Protein AF-Q8K3I0-F1 (afdb_monomer)

Foldseek 3Di:
DPDPVVVVVVVVVVVVVVVVPPVVVPPPPQPQPPQWDADVVQLEIENAQSQDQAADPSRDPSRPYYHHYNHNHDDHDPPRND

Organism: Mus musculus (NCBI:txid10090)

Mean predicted aligned error: 11.9 Å

pLDDT: mean 83.35, std 15.95, range [43.0, 98.06]

Radius of gyration: 22.84 Å; Cα contacts (8 Å, |Δi|>4): 81; chains: 1; bounding box: 68×37×36 Å

Sequence (82 aa):
MERPQSSIWVFMLLLFMVLLQSPAWHVAAQRCPQTCVCDNSRRHVTCRHQNLTEVPNTIPELTQRLDLQGNILKVLPAAAFQ

Secondary structure (DSSP, 8-state):
---THHHHHHHHHHHHHHHH--GGGGS------TTSEEETTTTEEE-TTS--SS--TT--TT-SEEE-TT-------TTTT-

Structure (mmCIF, N/CA/C/O backbone):
data_AF-Q8K3I0-F1
#
_entry.id   AF-Q8K3I0-F1
#
loop_
_atom_site.group_PDB
_atom_site.id
_atom_site.type_symbol
_atom_site.label_atom_id
_atom_site.label_alt_id
_atom_site.label_comp_id
_atom_site.label_asym_id
_atom_site.label_entity_id
_atom_site.label_seq_id
_atom_site.pdbx_PDB_ins_code
_atom_site.Cartn_x
_atom_site.Cartn_y
_atom_site.Cartn_z
_atom_site.occupancy
_atom_site.B_iso_or_equiv
_atom_site.auth_seq_id
_atom_site.auth_comp_id
_atom_site.auth_asym_id
_atom_site.auth_atom_id
_atom_site.pdbx_PDB_model_num
ATOM 1 N N . MET A 1 1 ? 54.451 23.542 -18.806 1.00 4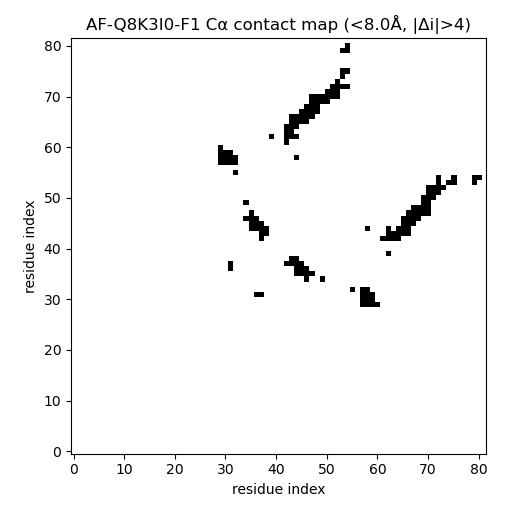3.00 1 MET A N 1
ATOM 2 C CA . MET A 1 1 ? 53.541 23.856 -19.932 1.00 43.00 1 MET A CA 1
ATOM 3 C C . MET A 1 1 ? 52.504 22.735 -19.975 1.00 43.00 1 MET A C 1
ATOM 5 O O . MET A 1 1 ? 52.660 21.773 -20.716 1.00 43.00 1 MET A O 1
ATOM 9 N N . GLU A 1 2 ? 51.510 22.791 -19.089 1.00 52.22 2 GLU A N 1
ATOM 10 C CA . GLU A 1 2 ? 50.498 21.736 -18.934 1.00 52.22 2 GLU A CA 1
ATOM 11 C C . GLU A 1 2 ? 49.521 21.827 -20.118 1.00 52.22 2 GLU A C 1
ATOM 13 O O . GLU A 1 2 ? 48.925 22.880 -20.347 1.00 52.22 2 GLU A O 1
ATOM 18 N N . ARG A 1 3 ? 49.405 20.774 -20.939 1.00 54.44 3 ARG A N 1
ATOM 19 C CA . ARG A 1 3 ? 48.590 20.825 -22.166 1.00 54.44 3 ARG A CA 1
ATOM 20 C C . ARG A 1 3 ? 47.100 21.057 -21.839 1.00 54.44 3 ARG A C 1
ATOM 22 O O . ARG A 1 3 ? 46.495 20.204 -21.188 1.00 54.44 3 ARG A O 1
ATOM 29 N N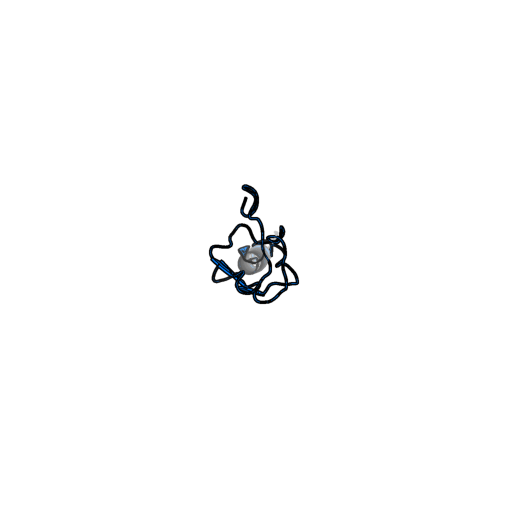 . PRO A 1 4 ? 46.452 22.091 -22.410 1.00 54.66 4 PRO A N 1
ATOM 30 C CA . PRO A 1 4 ? 45.037 22.399 -22.165 1.00 54.66 4 PRO A CA 1
ATOM 31 C C . PRO A 1 4 ? 44.051 21.398 -22.807 1.00 54.66 4 PRO A C 1
ATOM 33 O O . PRO A 1 4 ? 42.866 21.417 -22.490 1.00 54.66 4 PRO A O 1
ATOM 36 N N . GLN A 1 5 ? 44.517 20.488 -23.676 1.00 57.12 5 GLN A N 1
ATOM 37 C CA . GLN A 1 5 ? 43.668 19.489 -24.349 1.00 57.12 5 GLN A CA 1
ATOM 38 C C . GLN A 1 5 ? 43.208 18.328 -23.455 1.00 57.12 5 GLN A C 1
ATOM 40 O O . GLN A 1 5 ? 42.143 17.767 -23.709 1.00 57.12 5 GLN A O 1
ATOM 45 N N . SER A 1 6 ? 43.978 17.982 -22.415 1.00 59.66 6 SER A N 1
ATOM 46 C CA . SER A 1 6 ? 43.606 16.910 -21.475 1.00 59.66 6 SER A CA 1
ATOM 47 C C . SER A 1 6 ? 42.322 17.269 -20.721 1.00 59.66 6 SER A C 1
ATOM 49 O O . SER A 1 6 ? 41.423 16.448 -20.561 1.00 59.66 6 SER A O 1
ATOM 51 N N . SER A 1 7 ? 42.189 18.550 -20.363 1.00 66.06 7 SER A N 1
ATOM 52 C CA . SER A 1 7 ? 41.057 19.060 -19.593 1.00 66.06 7 SER A CA 1
ATOM 53 C C . SER A 1 7 ? 39.729 18.941 -20.344 1.00 66.06 7 SER A C 1
ATOM 55 O O . SER A 1 7 ? 38.737 18.550 -19.746 1.00 66.06 7 SER A O 1
ATOM 57 N N . ILE A 1 8 ? 39.699 19.189 -21.662 1.00 78.31 8 ILE A N 1
ATOM 58 C CA . ILE A 1 8 ? 38.454 19.155 -22.456 1.00 78.31 8 ILE A CA 1
ATOM 59 C C . ILE A 1 8 ? 37.900 17.732 -22.556 1.00 78.31 8 ILE A C 1
ATOM 61 O O . ILE A 1 8 ? 36.708 17.523 -22.362 1.00 78.31 8 ILE A O 1
ATOM 65 N N . TRP A 1 9 ? 38.757 16.746 -22.828 1.00 76.12 9 TRP A N 1
ATOM 66 C CA . TRP A 1 9 ? 38.345 15.342 -22.899 1.00 76.12 9 TRP A CA 1
ATOM 67 C C . TRP A 1 9 ? 37.860 14.832 -21.545 1.00 76.12 9 TRP A C 1
ATOM 69 O O . TRP A 1 9 ? 36.836 14.156 -21.472 1.00 76.12 9 TRP A O 1
ATOM 79 N N . VAL A 1 10 ? 38.551 15.219 -20.470 1.00 83.50 10 VAL A N 1
ATOM 80 C CA . VAL A 1 10 ? 38.130 14.924 -19.098 1.00 83.50 10 VAL A CA 1
ATOM 81 C C . VAL A 1 10 ? 36.786 15.591 -18.793 1.00 83.50 10 VAL A C 1
ATOM 83 O O . VAL A 1 10 ? 35.891 14.924 -18.288 1.00 83.50 10 VAL A O 1
ATOM 86 N N . PHE A 1 11 ? 36.585 16.855 -19.174 1.00 83.12 11 PHE A N 1
ATOM 87 C CA . PHE A 1 11 ? 35.309 17.556 -19.011 1.00 83.12 11 PHE A CA 1
ATOM 88 C C . PHE A 1 11 ? 34.172 16.903 -19.800 1.00 83.12 11 PHE A C 1
ATOM 90 O O . PHE A 1 11 ? 33.081 16.760 -19.262 1.00 83.12 11 PHE A O 1
ATOM 97 N N . MET A 1 12 ? 34.413 16.464 -21.038 1.00 83.31 12 MET A N 1
ATOM 98 C CA . MET A 1 12 ? 33.404 15.782 -21.858 1.00 83.31 12 MET A CA 1
ATOM 99 C C . MET A 1 12 ? 33.028 14.413 -21.282 1.00 83.31 12 MET A C 1
ATOM 101 O O . MET A 1 12 ? 31.848 14.069 -21.238 1.00 83.31 12 MET A O 1
ATOM 105 N N . LEU A 1 13 ? 34.012 13.658 -20.783 1.00 84.50 13 LEU A N 1
ATOM 106 C CA . LEU A 1 13 ? 33.780 12.392 -20.084 1.00 84.50 13 LEU A CA 1
ATOM 107 C C . LEU A 1 13 ? 33.008 12.604 -18.775 1.00 84.50 13 LEU A C 1
ATOM 109 O O . LEU A 1 13 ? 32.068 11.863 -18.494 1.00 84.50 13 LEU A O 1
ATOM 113 N N . LEU A 1 14 ? 33.351 13.637 -18.002 1.00 82.31 14 LEU A N 1
ATOM 114 C CA . LEU A 1 14 ? 32.637 14.003 -16.777 1.00 82.31 14 LEU A CA 1
ATOM 115 C C . LEU A 1 14 ? 31.194 14.435 -17.070 1.00 82.31 14 LEU A C 1
ATOM 117 O O . LEU A 1 14 ? 30.277 13.982 -16.391 1.00 82.31 14 LEU A O 1
ATOM 121 N N . LEU A 1 15 ? 30.972 15.248 -18.107 1.00 81.81 15 LEU A N 1
ATOM 122 C CA . LEU A 1 15 ? 29.640 15.708 -18.504 1.00 81.81 15 LEU A CA 1
ATOM 123 C C . LEU A 1 15 ? 28.758 14.536 -18.966 1.00 81.81 15 LEU A C 1
ATOM 125 O O . LEU A 1 15 ? 27.597 14.447 -18.578 1.00 81.81 15 LEU A O 1
ATOM 129 N N . PHE A 1 16 ? 29.320 13.595 -19.731 1.00 79.62 16 PHE A N 1
ATOM 130 C CA . PHE A 1 16 ? 28.636 12.371 -20.157 1.00 79.62 16 PHE A CA 1
ATOM 131 C C . PHE A 1 16 ? 28.268 11.460 -18.973 1.00 79.62 16 PHE A C 1
ATOM 133 O O . PHE A 1 16 ? 27.143 10.967 -18.901 1.00 79.62 16 PHE A O 1
ATOM 140 N N . MET A 1 17 ? 29.172 11.296 -18.001 1.00 78.75 17 MET A N 1
ATOM 141 C CA . MET A 1 17 ? 28.905 10.533 -16.776 1.00 78.75 17 MET A CA 1
ATOM 142 C C . MET A 1 17 ? 27.824 11.182 -15.906 1.00 78.75 17 MET A C 1
ATOM 144 O O . MET A 1 17 ? 27.052 10.463 -15.281 1.00 78.75 17 MET A O 1
ATOM 148 N N . VAL A 1 18 ? 27.737 12.516 -15.868 1.00 75.31 18 VAL A N 1
ATOM 149 C CA . VAL A 1 18 ? 26.665 13.244 -15.163 1.00 75.31 18 VAL A CA 1
ATOM 150 C C . VAL A 1 18 ? 25.323 13.099 -15.887 1.00 75.31 18 VAL A C 1
ATOM 152 O O . VAL A 1 18 ? 24.299 12.906 -15.239 1.00 75.31 18 VAL A O 1
ATOM 155 N N . LEU A 1 19 ? 25.313 13.122 -17.223 1.00 69.81 19 LEU A N 1
ATOM 156 C CA . LEU A 1 19 ? 24.096 12.938 -18.024 1.00 69.81 19 LEU A CA 1
ATOM 157 C C . LEU A 1 19 ? 23.517 11.515 -17.921 1.00 69.81 19 LEU A C 1
ATOM 159 O O . LEU A 1 19 ? 22.302 11.350 -18.008 1.00 69.81 19 LEU A O 1
ATOM 163 N N . LEU A 1 20 ? 24.360 10.497 -17.703 1.00 65.00 20 LEU A N 1
ATOM 164 C CA . LEU A 1 20 ? 23.927 9.106 -17.503 1.00 65.00 20 LEU A CA 1
ATOM 165 C C . LEU A 1 20 ? 23.424 8.823 -16.072 1.00 65.00 20 LEU A C 1
ATOM 167 O O . LEU A 1 20 ? 22.761 7.816 -15.833 1.00 65.00 20 LEU A O 1
ATOM 171 N N . GLN A 1 21 ? 23.697 9.714 -15.117 1.00 65.44 21 GLN A N 1
ATOM 172 C CA . GLN A 1 21 ? 23.218 9.631 -13.735 1.00 65.44 21 GLN A CA 1
ATOM 173 C C . GLN A 1 21 ? 21.807 10.214 -13.603 1.00 65.44 21 GLN A C 1
ATOM 175 O O . GLN A 1 21 ? 21.570 11.100 -12.784 1.00 65.44 21 GLN A O 1
ATOM 180 N N . SER A 1 22 ? 20.846 9.744 -14.406 1.00 59.34 22 SER A N 1
ATOM 181 C CA . SER A 1 22 ? 19.451 10.146 -14.219 1.00 59.34 22 SER A CA 1
ATOM 182 C C . SER A 1 22 ? 19.030 9.817 -12.775 1.00 59.34 22 SER A C 1
ATOM 184 O O . SER A 1 22 ? 18.965 8.632 -12.432 1.00 59.34 22 SER A O 1
ATOM 186 N N . PRO A 1 23 ? 18.689 10.802 -11.920 1.00 55.41 23 PRO A N 1
ATOM 187 C CA . PRO A 1 23 ? 18.297 10.535 -10.533 1.00 55.41 23 PRO A CA 1
ATOM 188 C C . PRO A 1 23 ? 16.922 9.848 -10.437 1.00 55.41 23 PRO A C 1
ATOM 190 O O . PRO A 1 23 ? 16.432 9.564 -9.347 1.00 55.41 23 PRO A O 1
ATOM 193 N N . ALA A 1 24 ? 16.298 9.537 -11.579 1.00 54.81 24 ALA A N 1
ATOM 194 C CA . ALA A 1 24 ? 14.986 8.914 -11.679 1.00 54.81 24 ALA A CA 1
ATOM 195 C C . ALA A 1 24 ? 14.926 7.481 -11.119 1.00 54.81 24 ALA A C 1
ATOM 197 O O . ALA A 1 24 ? 13.833 6.967 -10.901 1.00 54.81 24 ALA A O 1
ATOM 198 N N . TRP A 1 25 ? 16.065 6.829 -10.863 1.00 47.19 25 TRP A N 1
ATOM 199 C CA . TRP A 1 25 ? 16.089 5.485 -10.268 1.00 47.19 25 TRP A CA 1
ATOM 200 C C . TRP A 1 25 ? 16.052 5.488 -8.738 1.00 47.19 25 TRP A C 1
ATOM 202 O O . TRP A 1 25 ? 15.886 4.434 -8.129 1.00 47.19 25 TRP A O 1
ATOM 212 N N . HIS A 1 26 ? 16.140 6.664 -8.111 1.00 47.22 26 HIS A N 1
ATOM 213 C CA . HIS A 1 26 ? 15.949 6.827 -6.672 1.00 47.22 26 HIS A CA 1
ATOM 214 C C . HIS A 1 26 ? 14.539 7.299 -6.310 1.00 47.22 26 HIS A C 1
ATOM 216 O O . HIS A 1 26 ? 14.330 7.848 -5.230 1.00 47.22 26 HIS A O 1
ATOM 222 N N . VAL A 1 27 ? 13.531 7.024 -7.148 1.00 54.44 27 VAL A N 1
ATOM 223 C CA . VAL A 1 27 ? 12.209 6.779 -6.567 1.00 54.44 27 VAL A CA 1
ATOM 224 C C . VAL A 1 27 ? 12.386 5.479 -5.807 1.00 54.44 27 VAL A C 1
ATOM 226 O O . VAL A 1 27 ? 12.413 4.415 -6.421 1.00 54.44 27 VAL A O 1
ATOM 229 N N . ALA A 1 28 ? 12.647 5.581 -4.500 1.00 54.28 28 ALA A N 1
ATOM 230 C CA . ALA A 1 28 ? 12.716 4.440 -3.609 1.00 54.28 28 ALA A CA 1
ATOM 231 C C . ALA A 1 28 ? 11.587 3.500 -4.019 1.00 54.28 28 ALA A C 1
ATOM 233 O O . ALA A 1 28 ? 10.420 3.889 -3.969 1.00 54.28 28 ALA A O 1
ATOM 234 N N . ALA A 1 29 ? 11.938 2.318 -4.525 1.00 56.16 29 ALA A N 1
ATOM 235 C CA . ALA A 1 29 ? 10.969 1.271 -4.759 1.00 56.16 29 ALA A CA 1
ATOM 236 C C . ALA A 1 29 ? 10.427 0.926 -3.373 1.00 56.16 29 ALA A C 1
ATOM 238 O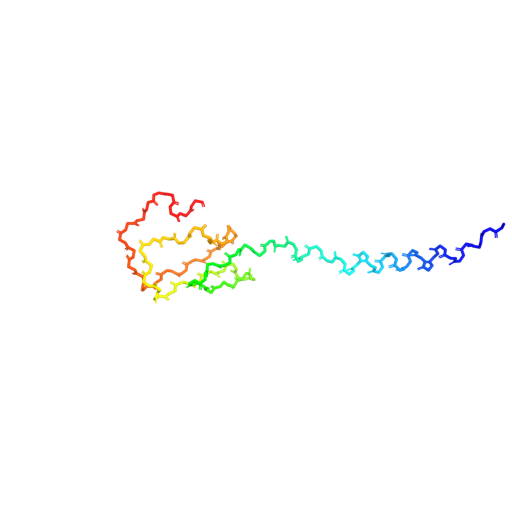 O . ALA A 1 29 ? 10.983 0.085 -2.667 1.00 56.16 29 ALA A O 1
ATOM 239 N N . GLN A 1 30 ? 9.416 1.674 -2.925 1.00 62.00 30 GLN A N 1
ATOM 240 C CA . GLN A 1 30 ? 8.671 1.350 -1.730 1.00 62.00 30 GLN A CA 1
ATOM 241 C C . GLN A 1 30 ? 8.203 -0.073 -1.958 1.00 62.00 30 GLN A C 1
ATOM 243 O O . GLN A 1 30 ? 7.631 -0.389 -3.006 1.00 62.00 30 GLN A O 1
ATOM 248 N N . ARG A 1 31 ? 8.641 -0.959 -1.062 1.00 80.50 31 ARG A N 1
ATOM 249 C CA . ARG A 1 31 ? 8.529 -2.397 -1.269 1.00 80.50 31 ARG A CA 1
ATOM 250 C C . ARG A 1 31 ? 7.055 -2.716 -1.442 1.00 80.50 31 ARG A C 1
ATOM 252 O O . ARG A 1 31 ? 6.305 -2.606 -0.486 1.00 80.50 31 ARG A O 1
ATOM 259 N N . CYS A 1 32 ? 6.671 -3.103 -2.656 1.00 90.25 32 CYS A N 1
ATOM 260 C CA . CYS A 1 32 ? 5.327 -3.587 -2.919 1.00 90.25 32 CYS A CA 1
ATOM 261 C C . CYS A 1 32 ? 5.048 -4.771 -1.975 1.00 90.25 32 CYS A C 1
ATOM 263 O O . CYS A 1 32 ? 5.912 -5.656 -1.866 1.00 90.25 32 CYS A O 1
ATOM 265 N N . PRO A 1 33 ? 3.891 -4.813 -1.291 1.00 92.38 33 PRO A N 1
ATOM 266 C CA . PRO A 1 33 ? 3.536 -5.960 -0.468 1.00 92.38 33 PRO A CA 1
ATOM 267 C C . PRO A 1 33 ? 3.580 -7.240 -1.311 1.00 92.38 33 PRO A C 1
ATOM 269 O O . PRO A 1 33 ? 3.129 -7.241 -2.453 1.00 92.38 33 PRO A O 1
ATOM 272 N N . GLN A 1 34 ? 4.095 -8.343 -0.759 1.00 91.06 34 GLN A N 1
ATOM 273 C CA . GLN A 1 34 ? 4.266 -9.603 -1.507 1.00 91.06 34 GLN A CA 1
ATOM 274 C C . GLN A 1 34 ? 2.945 -10.174 -2.044 1.00 91.06 34 GLN A C 1
ATOM 276 O O . GLN A 1 34 ? 2.926 -10.844 -3.070 1.00 91.06 34 GLN A O 1
ATOM 281 N N . THR A 1 35 ? 1.839 -9.894 -1.358 1.00 92.69 35 THR A N 1
ATOM 282 C CA . THR A 1 35 ? 0.485 -10.310 -1.744 1.00 92.69 35 THR A CA 1
ATOM 283 C C . THR A 1 35 ? -0.143 -9.389 -2.793 1.00 92.69 35 THR A C 1
ATOM 285 O O . THR A 1 35 ? -1.295 -9.580 -3.165 1.00 92.69 35 THR A O 1
ATOM 288 N N . CYS A 1 36 ? 0.562 -8.353 -3.247 1.00 95.44 36 CYS A N 1
ATOM 289 C CA . CYS A 1 36 ? 0.022 -7.324 -4.123 1.00 95.44 36 CYS A CA 1
ATOM 290 C C . CYS A 1 36 ? 0.854 -7.169 -5.399 1.00 95.44 36 CYS A C 1
ATOM 292 O O . CYS A 1 36 ? 2.034 -7.503 -5.461 1.00 95.44 36 CYS A O 1
ATOM 294 N N . VAL A 1 37 ? 0.221 -6.607 -6.425 1.00 95.38 37 VAL A N 1
ATOM 295 C CA . VAL A 1 37 ? 0.848 -6.198 -7.682 1.00 95.38 37 VAL A CA 1
ATOM 296 C C . VAL A 1 37 ? 0.819 -4.675 -7.748 1.00 95.38 37 VAL A C 1
ATOM 298 O O . VAL A 1 37 ? -0.251 -4.076 -7.644 1.00 95.38 37 VAL A O 1
ATOM 301 N N . CYS A 1 38 ? 1.983 -4.048 -7.918 1.00 93.75 38 CYS A N 1
ATOM 302 C CA . CYS A 1 38 ? 2.115 -2.592 -7.964 1.00 93.75 38 CYS A CA 1
ATOM 303 C C . CYS A 1 38 ? 2.483 -2.109 -9.372 1.00 93.75 38 CYS A C 1
ATOM 305 O O . CYS A 1 38 ? 3.488 -2.528 -9.943 1.00 93.75 38 CYS A O 1
ATOM 307 N N . ASP A 1 39 ? 1.694 -1.179 -9.905 1.00 93.75 39 ASP A N 1
ATOM 308 C CA . ASP A 1 39 ? 2.016 -0.371 -11.078 1.00 93.75 39 ASP A CA 1
ATOM 309 C C . ASP A 1 39 ? 2.475 1.011 -10.599 1.00 93.75 39 ASP A C 1
ATOM 311 O O . ASP A 1 39 ? 1.668 1.909 -10.341 1.00 93.75 39 ASP A O 1
ATOM 315 N N . ASN A 1 40 ? 3.792 1.172 -10.456 1.00 89.19 40 ASN A N 1
ATOM 316 C CA . ASN A 1 40 ? 4.396 2.412 -9.964 1.00 89.19 40 ASN A CA 1
ATOM 317 C C . ASN A 1 40 ? 4.177 3.590 -10.925 1.00 89.19 40 ASN A C 1
ATOM 319 O O . ASN A 1 40 ? 4.026 4.726 -10.477 1.00 89.19 40 ASN A O 1
ATOM 323 N N . SER A 1 41 ? 4.123 3.336 -12.237 1.00 89.56 41 SER A N 1
ATOM 324 C CA . SER A 1 41 ? 3.902 4.377 -13.247 1.00 89.56 41 SER A CA 1
ATOM 325 C C . SER A 1 41 ? 2.491 4.955 -13.160 1.00 89.56 41 SER A C 1
ATOM 327 O O . SER A 1 41 ? 2.309 6.157 -13.341 1.00 89.56 41 SER A O 1
ATOM 329 N N . ARG A 1 42 ? 1.495 4.118 -12.843 1.00 93.44 42 ARG A N 1
ATOM 330 C CA . ARG A 1 42 ? 0.095 4.532 -12.649 1.00 93.44 42 ARG A CA 1
ATOM 331 C C . ARG A 1 42 ? -0.288 4.751 -11.189 1.00 93.44 42 ARG A C 1
ATOM 333 O O . ARG A 1 42 ? -1.440 5.088 -10.924 1.00 93.44 42 ARG A O 1
ATOM 340 N N . ARG A 1 43 ? 0.652 4.558 -10.256 1.00 93.94 43 ARG A N 1
ATOM 341 C CA . ARG A 1 43 ? 0.437 4.665 -8.805 1.00 93.94 43 ARG A CA 1
ATOM 342 C C . ARG A 1 43 ? -0.745 3.808 -8.335 1.00 93.94 43 ARG A C 1
ATOM 344 O O . ARG A 1 43 ? -1.595 4.266 -7.572 1.00 93.94 43 ARG A O 1
ATOM 351 N N . HIS A 1 44 ? -0.826 2.578 -8.836 1.00 95.88 44 HIS A N 1
ATOM 352 C CA . HIS A 1 44 ? -1.921 1.650 -8.560 1.00 95.88 44 HIS A CA 1
ATOM 353 C C . HIS A 1 44 ? -1.391 0.389 -7.881 1.00 95.88 44 HIS A C 1
ATOM 355 O O . HIS A 1 44 ? -0.424 -0.207 -8.348 1.00 95.88 44 HIS A O 1
ATOM 361 N N . VAL A 1 45 ? -2.044 -0.032 -6.803 1.00 96.31 45 VAL A N 1
ATOM 362 C CA . VAL A 1 45 ? -1.737 -1.266 -6.078 1.00 96.31 45 VAL A CA 1
ATOM 363 C C . VAL A 1 45 ? -2.957 -2.174 -6.106 1.00 96.31 45 VAL A C 1
ATOM 365 O O . VAL A 1 45 ? -4.060 -1.758 -5.762 1.00 96.31 45 VAL A O 1
ATOM 368 N N . THR A 1 46 ? -2.772 -3.421 -6.525 1.00 97.69 46 THR A N 1
ATOM 369 C CA . THR A 1 46 ? -3.835 -4.423 -6.639 1.00 97.69 46 THR A CA 1
ATOM 370 C C . THR A 1 46 ? -3.534 -5.614 -5.735 1.00 97.69 46 THR A C 1
ATOM 372 O O . THR A 1 46 ? -2.526 -6.288 -5.914 1.00 97.69 46 THR A O 1
ATOM 375 N N . CYS A 1 47 ? -4.428 -5.905 -4.793 1.00 97.38 47 CYS A N 1
ATOM 376 C CA . CYS A 1 47 ? -4.298 -6.951 -3.774 1.00 97.38 47 CYS A CA 1
ATOM 377 C C . CYS A 1 47 ? -5.556 -7.846 -3.736 1.00 97.38 47 CYS A C 1
ATOM 379 O O . CYS A 1 47 ? -6.119 -8.103 -2.672 1.00 97.38 47 CYS A O 1
ATOM 381 N N . ARG A 1 48 ? -6.072 -8.268 -4.896 1.00 97.75 48 ARG A N 1
ATOM 382 C CA . ARG A 1 48 ? -7.375 -8.954 -4.995 1.00 97.75 48 ARG A CA 1
ATOM 383 C C . ARG A 1 48 ? -7.304 -10.424 -4.583 1.00 97.75 48 ARG A C 1
ATOM 385 O O . ARG A 1 48 ? -6.360 -11.117 -4.958 1.00 97.75 48 ARG A O 1
ATOM 392 N N . HIS A 1 49 ? -8.354 -10.906 -3.915 1.00 97.81 49 HIS A N 1
ATOM 393 C CA . HIS A 1 49 ? -8.537 -12.321 -3.541 1.00 97.81 49 HIS A CA 1
ATOM 394 C C . HIS A 1 49 ? -7.348 -12.930 -2.770 1.00 97.81 49 HIS A C 1
ATOM 396 O O . HIS A 1 49 ? -6.958 -14.068 -3.015 1.00 97.81 49 HIS A O 1
ATOM 402 N N . GLN A 1 50 ? -6.764 -12.166 -1.842 1.00 97.31 50 GLN A N 1
ATOM 403 C CA . GLN A 1 50 ? -5.587 -12.564 -1.057 1.00 97.31 50 GLN A CA 1
ATOM 404 C C . GLN A 1 50 ? -5.936 -13.006 0.371 1.00 97.31 50 GLN A C 1
ATOM 406 O O . GLN A 1 50 ? -5.046 -13.204 1.192 1.00 97.31 50 GLN A O 1
ATOM 411 N N . ASN A 1 51 ? -7.229 -13.143 0.689 1.00 97.31 51 ASN A N 1
ATOM 412 C CA . ASN A 1 51 ? -7.726 -13.444 2.035 1.00 97.31 51 ASN A CA 1
ATOM 413 C C . ASN A 1 51 ? -7.215 -12.471 3.116 1.00 97.31 51 ASN A C 1
ATOM 415 O O . ASN A 1 51 ? -7.069 -12.855 4.275 1.00 97.31 51 ASN A O 1
ATOM 419 N N . LEU A 1 52 ? -6.955 -11.208 2.755 1.00 96.69 52 LEU A N 1
ATOM 420 C CA . LEU A 1 52 ? -6.478 -10.206 3.709 1.00 96.69 52 LEU A CA 1
ATOM 421 C C . LEU A 1 52 ? -7.546 -9.928 4.769 1.00 96.69 52 LEU A C 1
ATOM 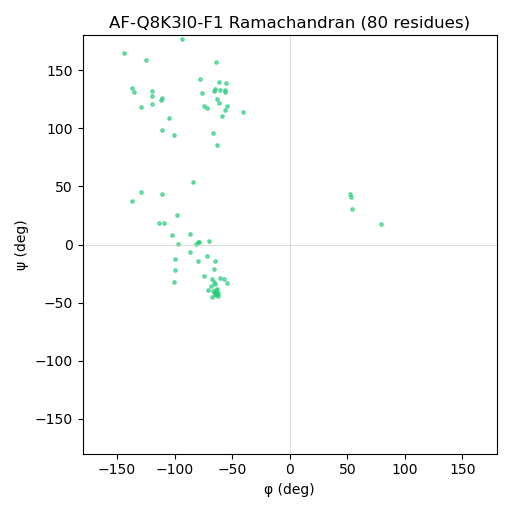423 O O . LEU A 1 52 ? -8.716 -9.718 4.441 1.00 96.69 52 LEU A O 1
ATOM 427 N N . THR A 1 53 ? -7.130 -9.893 6.031 1.00 96.44 53 THR A N 1
ATOM 428 C CA . THR A 1 53 ? -7.971 -9.501 7.173 1.00 96.44 53 THR A CA 1
ATOM 429 C C . THR A 1 53 ? -7.725 -8.060 7.617 1.00 96.44 53 THR A C 1
ATOM 431 O O . THR A 1 53 ? -8.534 -7.508 8.359 1.00 96.44 53 THR A O 1
ATOM 434 N N . GLU A 1 54 ? -6.647 -7.446 7.128 1.00 95.25 54 GLU A N 1
ATOM 435 C CA . GLU A 1 54 ? -6.238 -6.065 7.382 1.00 95.25 54 GLU A CA 1
ATOM 436 C C . GLU A 1 54 ? -5.608 -5.433 6.130 1.00 95.25 54 GLU A C 1
ATOM 438 O O . GLU A 1 54 ? -5.259 -6.128 5.172 1.00 95.25 54 GLU A O 1
ATOM 443 N N . VAL A 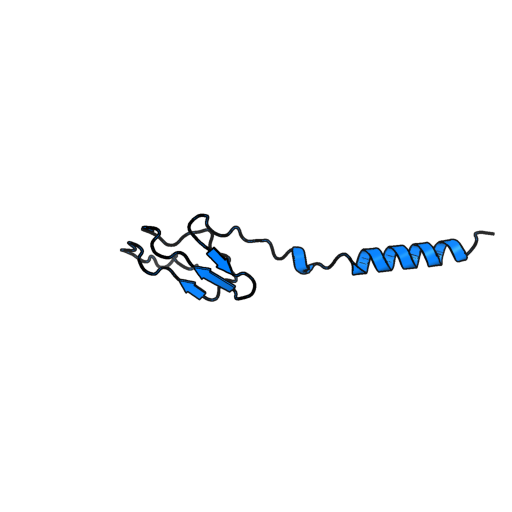1 55 ? -5.483 -4.105 6.123 1.00 94.81 55 VAL A N 1
ATOM 444 C CA . VAL A 1 55 ? -4.806 -3.376 5.042 1.00 94.81 55 VAL A CA 1
ATOM 445 C C . VAL A 1 55 ? -3.284 -3.528 5.206 1.00 94.81 55 VAL A C 1
ATOM 447 O O . VAL A 1 55 ? -2.783 -3.287 6.303 1.00 94.81 55 VAL A O 1
ATOM 450 N N . PRO A 1 56 ? -2.526 -3.906 4.155 1.00 92.81 56 PRO A N 1
ATOM 451 C CA . PRO A 1 56 ? -1.074 -4.026 4.246 1.00 92.81 56 PRO A CA 1
ATOM 452 C C . PRO A 1 56 ? -0.392 -2.702 4.614 1.00 92.81 56 PRO A C 1
ATOM 454 O O . PRO A 1 56 ? -0.608 -1.675 3.982 1.00 92.81 56 PRO A O 1
ATOM 457 N N . ASN A 1 57 ? 0.522 -2.756 5.574 1.00 89.12 57 ASN A N 1
ATOM 458 C CA . ASN A 1 57 ? 1.326 -1.631 6.071 1.00 89.12 57 ASN A CA 1
ATOM 459 C C . ASN A 1 57 ? 2.525 -1.250 5.178 1.00 89.12 57 ASN A C 1
ATOM 461 O O . ASN A 1 57 ? 3.318 -0.384 5.532 1.00 89.12 57 ASN A O 1
ATOM 465 N N . THR A 1 58 ? 2.694 -1.919 4.037 1.00 88.31 58 THR A N 1
ATOM 466 C CA . THR A 1 58 ? 3.800 -1.701 3.086 1.00 88.31 58 THR A CA 1
ATOM 467 C C . THR A 1 58 ? 3.321 -1.133 1.749 1.00 88.31 58 THR A C 1
ATOM 469 O O . THR A 1 58 ? 4.018 -1.217 0.743 1.00 88.31 58 THR A O 1
ATOM 472 N N . ILE A 1 59 ? 2.118 -0.557 1.707 1.00 91.56 59 ILE A N 1
ATOM 473 C CA . ILE A 1 59 ? 1.611 0.114 0.506 1.00 91.56 59 ILE A CA 1
ATOM 474 C C . ILE A 1 59 ? 2.484 1.348 0.223 1.00 91.56 59 ILE A C 1
ATOM 476 O O . ILE A 1 59 ? 2.744 2.124 1.138 1.00 91.56 59 ILE A O 1
ATOM 480 N N . PRO A 1 60 ? 2.944 1.559 -1.024 1.00 91.19 60 PRO A N 1
ATOM 481 C CA . PRO A 1 60 ? 3.653 2.777 -1.385 1.00 91.19 60 PRO A CA 1
ATOM 482 C C . PRO A 1 60 ? 2.833 4.040 -1.077 1.00 91.19 60 PRO A C 1
ATOM 484 O O . PRO A 1 60 ? 1.692 4.151 -1.513 1.00 91.19 60 PRO A O 1
ATOM 487 N N . GLU A 1 61 ? 3.434 5.024 -0.419 1.00 89.00 61 GLU A N 1
ATOM 488 C CA . GLU A 1 61 ? 2.856 6.327 -0.040 1.00 89.00 61 GLU A CA 1
ATOM 489 C C . GLU A 1 61 ? 2.274 7.086 -1.238 1.00 89.00 61 GLU A C 1
ATOM 491 O O . GLU A 1 61 ? 1.279 7.796 -1.146 1.00 89.00 61 GLU A O 1
ATOM 49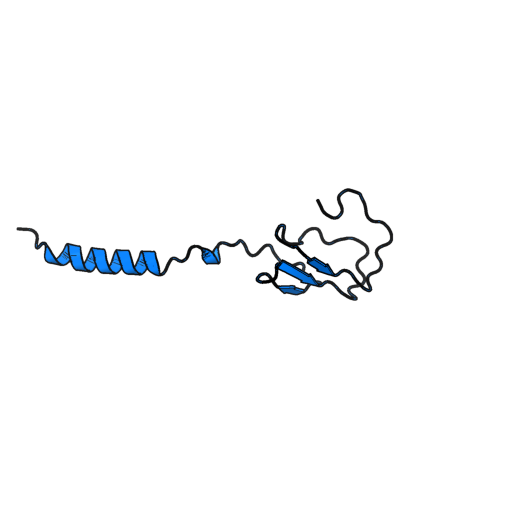6 N N . LEU A 1 62 ? 2.893 6.925 -2.411 1.00 90.25 62 LEU A N 1
ATOM 497 C CA . LEU A 1 62 ? 2.443 7.585 -3.636 1.00 90.25 62 LEU A CA 1
ATOM 498 C C . LEU A 1 62 ? 1.256 6.879 -4.302 1.00 90.25 62 LEU A C 1
ATOM 500 O O . LEU A 1 62 ? 0.836 7.312 -5.376 1.00 90.25 62 LEU A O 1
ATOM 504 N N . THR A 1 63 ? 0.735 5.798 -3.718 1.00 92.44 63 THR A N 1
ATOM 505 C CA . THR A 1 63 ? -0.404 5.047 -4.254 1.00 92.44 63 THR A CA 1
ATOM 506 C C . THR A 1 63 ? -1.640 5.940 -4.335 1.00 92.44 63 THR A C 1
ATOM 508 O O . THR A 1 63 ? -2.115 6.475 -3.344 1.00 92.44 63 THR A O 1
ATOM 511 N N . GLN A 1 64 ? -2.195 6.076 -5.537 1.00 95.06 64 GLN A N 1
ATOM 512 C CA . GLN A 1 6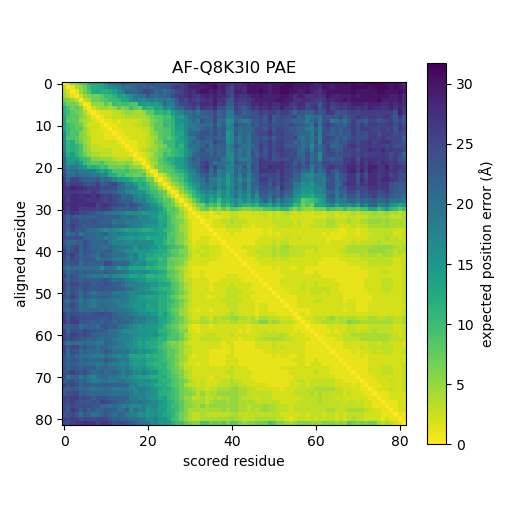4 ? -3.422 6.834 -5.804 1.00 95.06 64 GLN A CA 1
ATOM 513 C C . GLN A 1 64 ? -4.649 5.934 -5.917 1.00 95.06 64 GLN A C 1
ATOM 515 O O . GLN A 1 64 ? -5.781 6.401 -5.796 1.00 95.06 64 GLN A O 1
ATOM 520 N N . ARG A 1 65 ? -4.438 4.649 -6.211 1.00 96.25 65 ARG A N 1
ATOM 521 C CA . ARG A 1 65 ? -5.497 3.646 -6.308 1.00 96.25 65 ARG A CA 1
ATOM 522 C C . ARG A 1 65 ? -5.052 2.386 -5.589 1.00 96.25 65 ARG A C 1
ATOM 524 O O . ARG A 1 65 ? -3.958 1.894 -5.845 1.00 96.25 65 ARG A O 1
ATOM 531 N N . LEU A 1 66 ? -5.919 1.858 -4.739 1.00 96.38 66 LEU A N 1
ATOM 532 C CA . LEU A 1 66 ? -5.704 0.616 -4.012 1.00 96.38 66 LEU A CA 1
ATOM 533 C C . LEU A 1 66 ? -6.926 -0.284 -4.205 1.00 96.38 66 LEU A C 1
ATOM 535 O O . LEU A 1 66 ? -8.034 0.086 -3.822 1.00 96.38 66 LEU A O 1
ATOM 539 N N . ASP A 1 67 ? -6.721 -1.455 -4.799 1.00 97.69 67 ASP A N 1
ATOM 540 C CA . ASP A 1 67 ? -7.764 -2.455 -5.013 1.00 97.69 67 ASP A CA 1
ATOM 541 C C . ASP A 1 67 ? -7.606 -3.613 -4.018 1.00 97.69 67 ASP A C 1
ATOM 543 O O . ASP A 1 67 ? -6.681 -4.420 -4.115 1.00 97.69 67 ASP A O 1
ATOM 547 N N . LEU A 1 68 ? -8.533 -3.689 -3.060 1.00 97.38 68 LEU A N 1
ATOM 548 C CA . LEU A 1 68 ? -8.620 -4.728 -2.027 1.00 97.38 68 LEU A CA 1
ATOM 549 C C . LEU A 1 68 ? -9.820 -5.669 -2.249 1.00 97.38 68 LEU A C 1
ATOM 551 O O . LEU A 1 68 ? -10.253 -6.345 -1.312 1.00 97.38 68 LEU A O 1
ATOM 555 N N . GLN A 1 69 ? -10.397 -5.715 -3.453 1.00 97.94 69 GLN A N 1
ATOM 556 C CA . GLN A 1 69 ? -11.610 -6.491 -3.707 1.00 97.94 69 GLN A CA 1
ATOM 557 C C . GLN A 1 69 ? -11.405 -7.997 -3.455 1.00 97.94 69 GLN A C 1
ATOM 559 O O . GLN A 1 69 ? -10.395 -8.587 -3.842 1.00 97.94 69 GLN A O 1
ATOM 564 N N . GLY A 1 70 ? -12.408 -8.641 -2.850 1.00 97.69 70 GLY A N 1
ATOM 565 C CA . GLY A 1 70 ? -12.408 -10.091 -2.623 1.00 97.69 70 GLY A CA 1
ATOM 566 C C . GLY A 1 70 ? -11.559 -10.542 -1.430 1.00 97.69 70 GLY A C 1
ATOM 567 O O . GLY A 1 70 ? -11.210 -11.715 -1.350 1.00 97.69 70 GLY A O 1
ATOM 568 N N . ASN A 1 71 ? -11.206 -9.626 -0.525 1.00 98.06 71 ASN A N 1
ATOM 569 C CA . ASN A 1 71 ? -10.579 -9.936 0.762 1.00 98.06 71 ASN A CA 1
ATOM 570 C C . ASN A 1 71 ? -11.616 -10.064 1.892 1.00 98.06 71 ASN A C 1
ATOM 572 O O . ASN A 1 71 ? -12.808 -9.843 1.688 1.00 98.06 71 ASN A O 1
ATOM 576 N N . ILE A 1 72 ? -11.159 -10.410 3.097 1.00 97.69 72 ILE A N 1
ATOM 577 C CA . ILE A 1 72 ? -11.990 -10.717 4.274 1.00 97.69 72 ILE A CA 1
ATOM 578 C C . ILE A 1 72 ? -11.814 -9.611 5.332 1.00 97.69 72 ILE A C 1
ATOM 580 O O . ILE A 1 72 ? -11.656 -9.861 6.529 1.00 97.69 72 ILE A O 1
ATOM 584 N N . LEU A 1 73 ? -11.814 -8.356 4.879 1.00 96.50 73 LEU A N 1
ATOM 585 C CA . LEU A 1 73 ? -11.686 -7.184 5.742 1.00 96.50 73 LEU A CA 1
ATOM 586 C C . LEU A 1 73 ? -12.987 -6.997 6.530 1.00 96.50 73 LEU A C 1
ATOM 588 O O . LEU A 1 73 ? -14.045 -6.776 5.944 1.00 96.50 73 LEU A O 1
ATOM 592 N N . LYS A 1 74 ? -12.917 -7.095 7.861 1.00 96.25 74 LYS A N 1
ATOM 593 C CA . LYS A 1 74 ? -14.091 -6.932 8.742 1.00 96.25 74 LYS A CA 1
ATOM 594 C C . LYS A 1 74 ? -14.169 -5.556 9.390 1.00 96.25 74 LYS A C 1
ATOM 596 O O . LYS A 1 74 ? -15.260 -5.065 9.655 1.00 96.25 74 LYS A O 1
ATOM 601 N N . VAL A 1 75 ? -13.016 -4.960 9.673 1.00 95.50 75 VAL A N 1
ATOM 602 C CA . VAL A 1 75 ? -12.889 -3.674 10.359 1.00 95.50 75 VAL A CA 1
ATOM 603 C C . VAL A 1 75 ? -11.830 -2.859 9.635 1.00 95.50 75 VAL A C 1
ATOM 605 O O . VAL A 1 75 ? -10.761 -3.373 9.320 1.00 95.50 75 VAL A O 1
ATOM 608 N N . LEU A 1 76 ? -12.131 -1.587 9.388 1.00 94.75 76 LEU A N 1
ATOM 609 C CA . LEU A 1 76 ? -11.177 -0.609 8.877 1.00 94.75 76 LEU A CA 1
ATOM 610 C C . LEU A 1 76 ? -10.887 0.398 9.996 1.00 94.75 76 LEU A C 1
ATOM 612 O O . LEU A 1 76 ? -11.715 1.279 10.237 1.00 94.75 76 LEU A O 1
ATOM 616 N N . PRO A 1 77 ? -9.771 0.251 10.735 1.00 93.56 77 PRO A N 1
ATOM 617 C CA . PRO A 1 77 ? -9.391 1.234 11.743 1.00 93.56 77 PRO A CA 1
ATOM 618 C C . PRO A 1 77 ? -9.083 2.586 11.087 1.00 93.56 77 PRO A C 1
ATOM 620 O O . PRO A 1 77 ? -8.708 2.648 9.919 1.00 93.56 77 PRO A O 1
ATOM 623 N N . ALA A 1 78 ? -9.176 3.676 11.852 1.00 93.31 78 ALA A N 1
ATOM 624 C CA . ALA A 1 78 ? -8.882 5.022 11.346 1.00 93.31 78 ALA A CA 1
ATOM 625 C C . ALA A 1 78 ? -7.461 5.152 10.757 1.00 93.31 78 ALA A C 1
ATOM 627 O O . ALA A 1 78 ? -7.250 5.923 9.829 1.00 93.31 78 ALA A O 1
ATOM 628 N N . ALA A 1 79 ? -6.507 4.363 11.262 1.00 90.31 79 ALA A N 1
ATOM 629 C CA . ALA A 1 79 ? -5.121 4.328 10.797 1.00 90.31 79 ALA A CA 1
ATOM 630 C C . ALA A 1 79 ? -4.872 3.372 9.608 1.00 90.31 79 ALA A C 1
ATOM 632 O O . ALA A 1 79 ? -3.725 3.111 9.268 1.00 90.31 79 ALA A O 1
ATOM 633 N N . ALA A 1 80 ? -5.913 2.808 8.981 1.00 91.19 8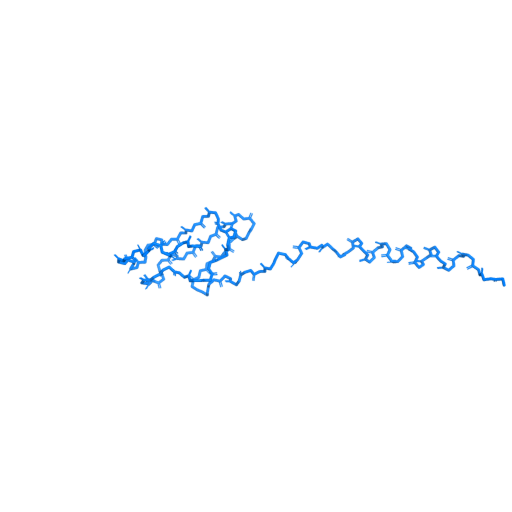0 ALA A N 1
ATOM 634 C CA . ALA A 1 80 ? -5.749 1.814 7.913 1.00 91.19 80 ALA A CA 1
ATOM 635 C C . ALA A 1 80 ? -5.094 2.357 6.627 1.00 91.19 80 ALA A C 1
ATOM 637 O O . ALA A 1 80 ? -4.592 1.567 5.834 1.00 91.19 80 ALA A O 1
ATOM 638 N N . PHE A 1 81 ? -5.122 3.676 6.408 1.00 88.62 81 PHE A N 1
ATOM 639 C CA . PHE A 1 81 ? -4.630 4.341 5.191 1.00 88.62 81 PHE A CA 1
ATOM 640 C C . PHE A 1 81 ? -3.828 5.609 5.519 1.00 88.62 81 PHE A C 1
ATOM 642 O O . PHE A 1 81 ? -4.012 6.638 4.871 1.00 88.62 81 PHE A O 1
ATOM 649 N N . GLN A 1 82 ? -3.058 5.562 6.605 1.00 79.31 82 GLN A N 1
ATOM 650 C CA . GLN A 1 82 ? -2.349 6.722 7.138 1.00 79.31 82 GLN A CA 1
ATOM 651 C C . GLN A 1 82 ? -1.078 7.048 6.360 1.00 79.31 82 GLN A C 1
ATOM 653 O O . GLN A 1 82 ? -0.456 6.084 5.864 1.00 79.31 82 GLN A O 1
#

InterPro domains:
  IPR000372 Leucine-rich repeat N-terminal domain [SM00013] (31-65)
  IPR032675 Leucine-rich repeat domain superfamily [G3DSA:3.80.10.10] (27-82)
  IPR050541 Leucine-rich repeat and transmembrane domain-containing protein [PTHR24369] (12-81)

Solvent-accessible surface area (backbone atoms only — not comparable to full-atom values): 5163 Å² total; per-residue (Å²): 136,84,68,74,66,61,56,55,57,49,49,52,53,51,51,51,56,56,68,70,56,62,72,76,76,69,59,70,77,54,57,62,42,90,78,40,50,68,40,76,92,76,20,33,37,42,33,58,63,61,68,35,57,63,70,72,92,40,64,45,88,76,50,77,39,78,41,58,55,72,40,57,64,82,68,81,59,92,71,59,82,114

Nearest PDB structures (foldseek):
  6bxd-assembly1_A  TM=9.352E-01  e=5.208E-03  Petromyzon marinus
  4cnm-assembly1_A  TM=9.014E-01  e=5.569E-03  Homo sapiens
  6bxc-assembly1_D  TM=9.239E-01  e=7.277E-03  Petromyzon marinus
  4p8s-assembly1_A  TM=9.308E-01  e=1.087E-02  Ratt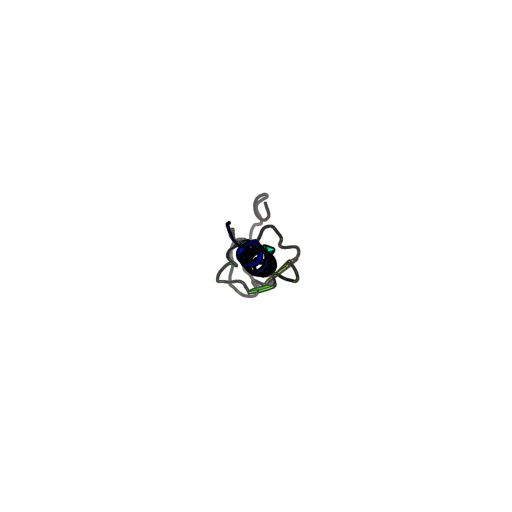us norvegicus
  6f2o-assembly1_A-2  TM=8.447E-01  e=5.412E-02  Mus musculus